Protein AF-A0A9C8WHP4-F1 (afdb_monomer_lite)

Foldseek 3Di:
DQAPLCDPLLQVLCVVVVNPALVSLLPDDLVVSCVSSVADPPRDDDSVSSNVSSVVVNVD

Radius of gyration: 10.37 Å; chains: 1; bounding box: 31×20×21 Å

Secondary structure (DSSP, 8-state):
--STT--HHHHHHHHHTT--SHHHHHHS-HHHHHHHHT--TTS---HHHHHHHHHHHHT-

Structure (mmCIF, N/CA/C/O backbone):
data_AF-A0A9C8WHP4-F1
#
_entry.id   AF-A0A9C8WHP4-F1
#
loop_
_atom_site.group_PDB
_atom_site.id
_atom_site.type_symbol
_atom_site.label_atom_id
_atom_site.label_alt_id
_atom_site.label_comp_id
_atom_site.label_asym_id
_atom_site.label_entity_id
_atom_site.label_seq_id
_atom_site.pdbx_PDB_ins_code
_atom_site.Cartn_x
_atom_site.Cartn_y
_atom_site.Cartn_z
_atom_site.occupancy
_atom_site.B_iso_or_equiv
_atom_site.auth_seq_id
_atom_site.auth_comp_id
_atom_site.auth_asym_id
_atom_site.auth_atom_id
_atom_site.pdbx_PDB_model_num
ATOM 1 N N . GLU A 1 1 ? 0.252 -0.392 -15.776 1.00 56.53 1 GLU A N 1
ATOM 2 C CA . GLU A 1 1 ? 0.009 -0.075 -14.350 1.00 56.53 1 GLU A CA 1
ATOM 3 C C . GLU A 1 1 ? -1.081 0.982 -14.277 1.00 56.53 1 GLU A C 1
ATOM 5 O O . GLU A 1 1 ? -0.950 1.982 -14.967 1.00 56.53 1 GLU A O 1
ATOM 10 N N . VAL A 1 2 ? -2.184 0.727 -13.565 1.00 76.50 2 VAL A N 1
ATOM 11 C CA . VAL A 1 2 ? -3.342 1.649 -13.528 1.00 76.50 2 VAL A CA 1
ATOM 12 C C . VAL A 1 2 ? -3.139 2.781 -12.509 1.00 76.50 2 VAL A C 1
ATOM 14 O O . VAL A 1 2 ? -3.630 3.880 -12.721 1.00 76.50 2 VAL A O 1
ATOM 17 N N . ILE A 1 3 ? -2.358 2.534 -11.452 1.00 84.38 3 ILE A N 1
ATOM 18 C CA . ILE A 1 3 ? -1.958 3.528 -10.448 1.00 84.38 3 ILE A CA 1
ATOM 19 C C . ILE A 1 3 ? -0.444 3.688 -10.512 1.00 84.38 3 ILE A C 1
ATOM 21 O O . ILE A 1 3 ? 0.290 2.690 -10.526 1.00 84.38 3 ILE A O 1
ATOM 25 N N . ARG A 1 4 ? 0.037 4.932 -10.557 1.00 84.75 4 ARG A N 1
ATOM 26 C CA . ARG A 1 4 ? 1.472 5.208 -10.695 1.00 84.75 4 ARG A CA 1
ATOM 27 C C . ARG A 1 4 ? 2.215 4.836 -9.410 1.00 84.75 4 ARG A C 1
ATOM 29 O O . ARG A 1 4 ? 1.834 5.227 -8.312 1.00 84.75 4 ARG A O 1
ATOM 36 N N . GLY A 1 5 ? 3.295 4.067 -9.549 1.00 85.69 5 GLY A N 1
ATOM 37 C CA . GLY A 1 5 ? 4.109 3.607 -8.419 1.00 85.69 5 GLY A CA 1
ATOM 38 C C . GLY A 1 5 ? 3.653 2.283 -7.794 1.00 85.69 5 GLY A C 1
ATOM 39 O O . GLY A 1 5 ? 4.379 1.741 -6.960 1.00 85.69 5 G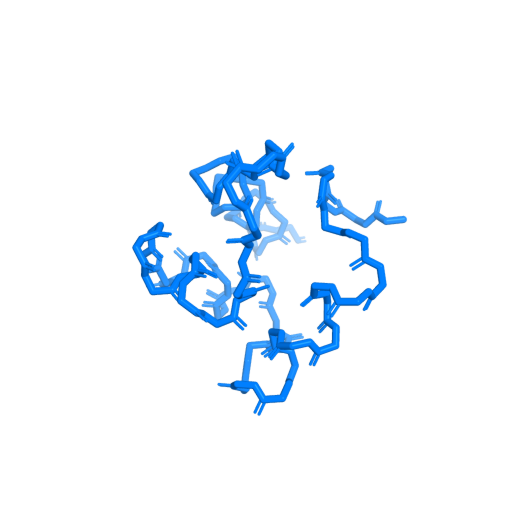LY A O 1
ATOM 40 N N . ILE A 1 6 ? 2.519 1.712 -8.223 1.00 90.00 6 ILE A N 1
ATOM 41 C CA . ILE A 1 6 ? 2.140 0.338 -7.864 1.00 90.00 6 ILE A CA 1
ATOM 42 C C . ILE A 1 6 ? 2.667 -0.631 -8.926 1.00 90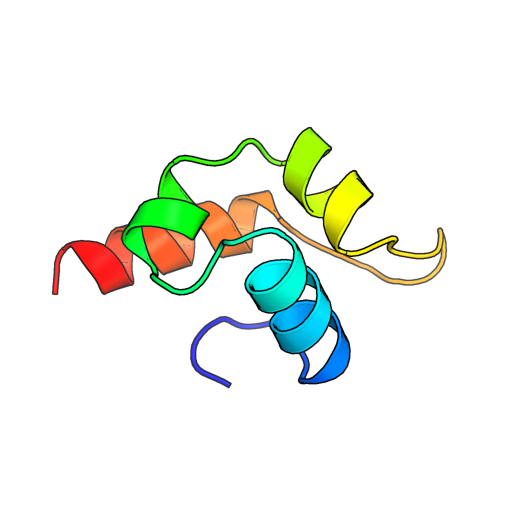.00 6 ILE A C 1
ATOM 44 O O . ILE A 1 6 ? 1.959 -1.030 -9.851 1.00 90.00 6 ILE A O 1
ATOM 48 N N . GLY A 1 7 ? 3.911 -1.068 -8.733 1.00 88.88 7 GLY A N 1
ATOM 49 C CA . GLY A 1 7 ? 4.497 -2.144 -9.528 1.00 88.88 7 GLY A CA 1
ATOM 50 C C . GLY A 1 7 ? 3.860 -3.518 -9.244 1.00 88.88 7 GLY A C 1
ATOM 51 O O . GLY A 1 7 ? 3.164 -3.700 -8.236 1.00 88.88 7 GLY A O 1
ATOM 52 N N . PRO A 1 8 ? 4.148 -4.541 -10.072 1.00 89.69 8 PRO A N 1
ATOM 53 C CA . PRO A 1 8 ? 3.524 -5.869 -9.986 1.00 89.69 8 PRO A CA 1
ATOM 54 C C . PRO A 1 8 ? 3.675 -6.537 -8.610 1.00 89.69 8 PRO A C 1
ATOM 56 O O . PRO A 1 8 ? 2.733 -7.160 -8.124 1.00 89.69 8 PRO A O 1
ATOM 59 N N . LYS A 1 9 ? 4.816 -6.339 -7.937 1.00 90.38 9 LYS A N 1
ATOM 60 C CA . LYS A 1 9 ? 5.089 -6.878 -6.593 1.00 90.38 9 LYS A CA 1
ATOM 61 C C . LYS A 1 9 ? 4.209 -6.255 -5.507 1.00 90.38 9 LYS A C 1
ATOM 63 O O . LYS A 1 9 ? 3.761 -6.954 -4.603 1.00 90.38 9 LYS A O 1
ATOM 68 N N . PHE A 1 10 ? 3.963 -4.947 -5.579 1.00 91.88 10 PHE A N 1
ATOM 69 C CA . PHE A 1 10 ? 3.062 -4.270 -4.645 1.00 91.88 10 PHE A CA 1
ATOM 70 C C . PHE A 1 10 ? 1.615 -4.644 -4.932 1.00 91.88 10 PHE A C 1
ATOM 72 O O . PHE A 1 10 ? 0.896 -4.990 -4.002 1.00 91.88 10 PHE A O 1
ATOM 79 N N . ALA A 1 11 ? 1.224 -4.701 -6.207 1.00 91.56 11 ALA A N 1
ATOM 80 C CA . ALA A 1 11 ? -0.101 -5.167 -6.598 1.00 91.56 11 ALA A CA 1
ATOM 81 C C . ALA A 1 11 ? -0.385 -6.590 -6.085 1.00 91.56 11 ALA A C 1
ATOM 83 O O . ALA A 1 11 ? -1.486 -6.872 -5.624 1.00 91.56 11 ALA A O 1
ATOM 84 N N . GLU A 1 12 ? 0.599 -7.491 -6.120 1.00 92.75 12 GLU A N 1
ATOM 85 C CA . GLU A 1 12 ? 0.452 -8.841 -5.570 1.00 92.75 12 GLU A CA 1
ATOM 86 C C . GLU A 1 12 ? 0.271 -8.848 -4.050 1.00 92.75 12 GLU A C 1
ATOM 88 O O . GLU A 1 12 ? -0.626 -9.524 -3.548 1.00 92.75 12 GLU A O 1
ATOM 93 N N . ARG A 1 13 ? 1.057 -8.047 -3.322 1.00 93.50 13 ARG A N 1
ATOM 94 C CA . ARG A 1 13 ? 0.919 -7.891 -1.865 1.00 93.50 13 ARG A CA 1
ATOM 95 C C . ARG A 1 13 ? -0.449 -7.333 -1.478 1.00 93.50 13 ARG A C 1
ATOM 97 O O . ARG A 1 13 ? -1.099 -7.898 -0.606 1.00 93.50 13 ARG A O 1
ATOM 104 N N . LEU A 1 14 ? -0.911 -6.297 -2.178 1.00 93.50 14 LEU A N 1
ATOM 105 C CA . LEU A 1 14 ? -2.242 -5.712 -1.996 1.00 93.50 14 LEU A CA 1
ATOM 106 C C . LEU A 1 14 ? -3.343 -6.756 -2.239 1.00 93.50 14 LEU A C 1
ATOM 108 O O . LEU A 1 14 ? -4.199 -6.958 -1.382 1.00 93.50 14 LEU A O 1
ATOM 112 N N . ARG A 1 15 ? -3.266 -7.512 -3.344 1.00 92.88 15 ARG A N 1
ATOM 113 C CA . ARG A 1 15 ? -4.223 -8.595 -3.638 1.00 92.88 15 ARG A CA 1
ATOM 114 C C . ARG A 1 15 ? -4.207 -9.712 -2.595 1.00 92.88 15 ARG A C 1
ATOM 116 O O . ARG A 1 15 ? -5.260 -10.295 -2.331 1.00 92.88 15 ARG A O 1
ATOM 123 N N . SER A 1 16 ? -3.032 -10.032 -2.052 1.00 93.75 16 SER A N 1
ATOM 124 C CA . SER A 1 16 ? -2.858 -11.024 -0.985 1.00 93.75 16 SER A CA 1
ATOM 125 C C . SER A 1 16 ? -3.485 -10.548 0.330 1.00 93.75 16 SER A C 1
ATOM 127 O O . SER A 1 16 ? -4.115 -11.335 1.028 1.00 93.75 16 SER A O 1
ATOM 129 N N . ALA A 1 17 ? -3.419 -9.243 0.606 1.00 93.12 17 ALA A N 1
ATOM 130 C CA . ALA A 1 1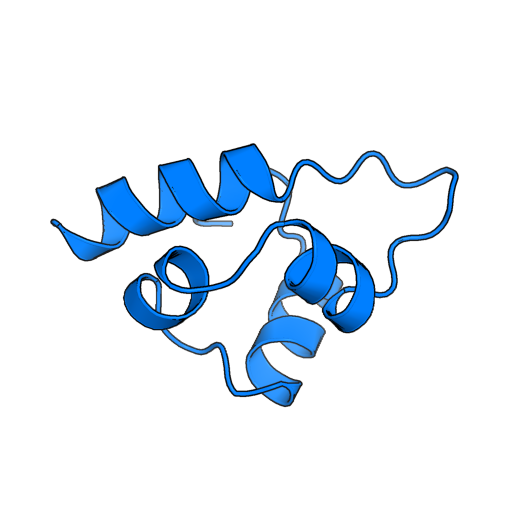7 ? -4.100 -8.599 1.729 1.00 93.12 17 ALA A CA 1
ATOM 131 C C . ALA A 1 17 ? -5.616 -8.393 1.514 1.00 93.12 17 ALA A C 1
ATOM 133 O O . ALA A 1 17 ? -6.284 -7.832 2.370 1.00 93.12 17 ALA A O 1
ATOM 134 N N . GLY A 1 18 ? -6.177 -8.841 0.384 1.00 93.44 18 GLY A N 1
ATOM 135 C CA . GLY A 1 18 ? -7.605 -8.705 0.071 1.00 93.44 18 GLY A CA 1
ATOM 136 C C . GLY A 1 18 ? -7.979 -7.435 -0.700 1.00 93.44 18 GLY A C 1
ATOM 137 O O . GLY A 1 18 ? -9.112 -7.318 -1.164 1.00 93.44 18 GLY A O 1
ATOM 138 N N . ILE A 1 19 ? -7.027 -6.533 -0.949 1.00 94.81 19 ILE A N 1
ATOM 139 C CA . ILE A 1 19 ? -7.235 -5.300 -1.715 1.00 94.81 19 ILE A CA 1
ATOM 140 C C . ILE A 1 19 ? -7.174 -5.629 -3.210 1.00 94.81 19 ILE A C 1
ATOM 142 O O . ILE A 1 19 ? -6.110 -5.674 -3.834 1.00 94.81 19 ILE A O 1
ATOM 146 N N . ARG A 1 20 ? -8.341 -5.931 -3.785 1.00 92.50 20 ARG A N 1
ATOM 147 C CA . ARG A 1 20 ? -8.485 -6.351 -5.193 1.00 92.50 20 ARG A CA 1
ATOM 148 C C . ARG A 1 20 ? -9.206 -5.335 -6.072 1.00 92.50 20 ARG A C 1
ATOM 150 O O . ARG A 1 20 ? -9.192 -5.486 -7.290 1.00 92.50 20 ARG A O 1
ATOM 157 N N . THR A 1 21 ? -9.820 -4.324 -5.471 1.00 92.56 21 THR A N 1
ATOM 158 C CA . THR A 1 21 ? -10.592 -3.286 -6.157 1.00 92.56 21 THR A CA 1
ATOM 159 C C . THR A 1 21 ? -10.030 -1.907 -5.833 1.00 92.56 21 THR A C 1
ATOM 161 O O . THR A 1 21 ? -9.366 -1.720 -4.811 1.00 92.56 21 THR A O 1
ATOM 164 N N . PHE A 1 22 ? -10.298 -0.933 -6.707 1.00 93.06 22 PHE A N 1
ATOM 165 C CA . PHE A 1 22 ? -9.937 0.461 -6.445 1.00 93.06 22 PHE A CA 1
ATOM 166 C C . PHE A 1 22 ? -10.676 1.013 -5.225 1.00 93.06 22 PHE A C 1
ATOM 168 O O . PHE A 1 22 ? -10.077 1.732 -4.440 1.00 93.06 22 PHE A O 1
ATOM 175 N N . ASP A 1 23 ? -11.925 0.596 -5.014 1.00 93.56 23 ASP A N 1
ATOM 176 C CA . ASP A 1 23 ? -12.722 0.969 -3.844 1.00 93.56 23 ASP A CA 1
ATOM 177 C C . ASP A 1 23 ? -12.079 0.488 -2.530 1.00 93.56 23 ASP A C 1
ATOM 179 O O . ASP A 1 23 ? -11.846 1.278 -1.618 1.00 93.56 23 ASP A O 1
ATOM 183 N N . ALA A 1 24 ? -11.642 -0.779 -2.485 1.00 94.19 24 ALA A N 1
ATOM 184 C CA . ALA A 1 24 ? -10.919 -1.318 -1.336 1.00 94.19 24 ALA A CA 1
ATOM 185 C C . ALA A 1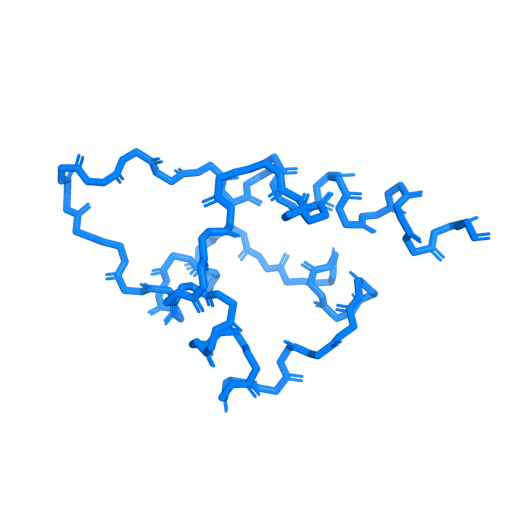 24 ? -9.607 -0.562 -1.091 1.00 94.19 24 ALA A C 1
ATOM 187 O O . ALA A 1 24 ? -9.283 -0.242 0.044 1.00 94.19 24 ALA A O 1
ATOM 188 N N . LEU A 1 25 ? -8.863 -0.230 -2.150 1.00 94.06 25 LEU A N 1
ATOM 189 C CA . LEU A 1 25 ? -7.618 0.528 -2.020 1.00 94.06 25 LEU A CA 1
ATOM 190 C C . LEU A 1 25 ? -7.861 1.971 -1.543 1.00 94.06 25 LEU A C 1
ATOM 192 O O . LEU A 1 25 ? -7.057 2.513 -0.794 1.00 94.06 25 LEU A O 1
ATOM 196 N N . ALA A 1 26 ? -8.963 2.588 -1.967 1.00 94.75 26 ALA A N 1
ATOM 197 C CA . ALA A 1 26 ? -9.373 3.940 -1.596 1.00 94.75 26 ALA A CA 1
ATOM 198 C C . ALA A 1 26 ? -9.883 4.066 -0.148 1.00 94.75 26 ALA A C 1
ATOM 200 O O . ALA A 1 26 ? -9.866 5.173 0.415 1.00 94.75 26 ALA A O 1
ATOM 201 N N . ALA A 1 27 ? -10.365 2.956 0.414 1.00 94.50 27 ALA A N 1
ATOM 202 C CA . ALA A 1 27 ? -10.848 2.841 1.785 1.00 94.50 27 ALA A CA 1
ATOM 203 C C . ALA A 1 27 ? -9.720 2.614 2.810 1.00 94.50 27 ALA A C 1
ATOM 205 O O . ALA A 1 27 ? -9.939 2.794 4.006 1.00 94.50 27 ALA A O 1
ATOM 206 N N . GLU A 1 28 ? -8.524 2.241 2.354 1.00 95.19 28 GLU A N 1
ATOM 207 C CA . GLU A 1 28 ? -7.378 1.962 3.219 1.00 95.19 28 GLU A CA 1
ATOM 208 C C . GLU A 1 28 ? -6.622 3.217 3.664 1.00 95.19 28 GLU A C 1
ATOM 210 O O . GLU A 1 28 ? -6.715 4.290 3.058 1.00 95.19 28 GLU A O 1
ATOM 215 N N . THR A 1 29 ? -5.828 3.074 4.729 1.00 94.25 29 THR A N 1
ATOM 216 C CA . THR A 1 29 ? -4.964 4.149 5.232 1.00 94.25 29 THR A CA 1
ATOM 217 C C . THR A 1 29 ? -3.560 4.077 4.630 1.00 94.25 29 THR A C 1
ATOM 219 O O . THR A 1 29 ? -3.056 2.985 4.338 1.00 94.25 29 THR A O 1
ATOM 222 N N . PRO A 1 30 ? -2.868 5.220 4.465 1.00 92.75 30 PRO A N 1
ATOM 223 C CA . PRO A 1 30 ? -1.501 5.220 3.962 1.00 92.75 30 PRO A CA 1
ATOM 224 C C . PRO A 1 30 ? -0.546 4.353 4.787 1.00 92.75 30 PRO A C 1
ATOM 226 O O . PRO A 1 30 ? 0.352 3.717 4.234 1.00 92.75 30 PRO A O 1
ATOM 229 N N . GLU A 1 31 ? -0.732 4.314 6.104 1.00 91.25 31 GLU A N 1
ATOM 230 C CA . GLU A 1 31 ? 0.061 3.523 7.047 1.00 91.25 31 GLU A CA 1
ATOM 231 C C . GLU A 1 31 ? -0.134 2.029 6.789 1.00 91.25 31 GLU A C 1
ATOM 233 O O . GLU A 1 31 ? 0.845 1.314 6.565 1.00 91.25 31 GLU A O 1
ATOM 238 N N . HIS A 1 32 ? -1.387 1.577 6.701 1.00 92.69 32 HIS A N 1
ATOM 239 C CA . HIS A 1 32 ? -1.703 0.174 6.445 1.00 92.69 32 HIS A CA 1
ATOM 240 C C . HIS A 1 32 ? -1.184 -0.277 5.073 1.00 92.69 32 HIS A C 1
ATOM 242 O O . HIS A 1 32 ? -0.590 -1.348 4.939 1.00 92.69 32 HIS A O 1
ATOM 248 N N . LEU A 1 33 ? -1.291 0.573 4.048 1.00 92.88 33 LEU A N 1
ATOM 249 C CA . LEU A 1 33 ? -0.728 0.267 2.734 1.00 92.88 33 LEU A CA 1
ATOM 250 C C . LEU A 1 33 ? 0.797 0.114 2.776 1.00 92.88 33 LEU A C 1
ATOM 252 O O . LEU A 1 33 ? 1.317 -0.800 2.133 1.00 92.88 33 LEU A O 1
ATOM 256 N N . ARG A 1 34 ? 1.524 0.941 3.545 1.00 91.31 34 ARG A N 1
ATOM 257 C CA . ARG A 1 34 ? 2.985 0.787 3.727 1.00 91.31 34 ARG A CA 1
ATOM 258 C C . ARG A 1 34 ? 3.330 -0.546 4.389 1.00 91.31 34 ARG A C 1
ATOM 260 O O . ARG A 1 34 ? 4.290 -1.196 3.965 1.00 91.31 34 ARG A O 1
ATOM 267 N N . GLU A 1 35 ? 2.536 -0.971 5.368 1.00 92.00 35 GLU A N 1
ATOM 268 C CA . GLU A 1 35 ? 2.701 -2.262 6.045 1.00 92.00 35 GLU A CA 1
ATOM 269 C C . GLU A 1 35 ? 2.446 -3.443 5.100 1.00 92.00 35 GLU A C 1
ATOM 271 O O . GLU A 1 35 ? 3.281 -4.348 4.999 1.00 92.00 35 GLU A O 1
A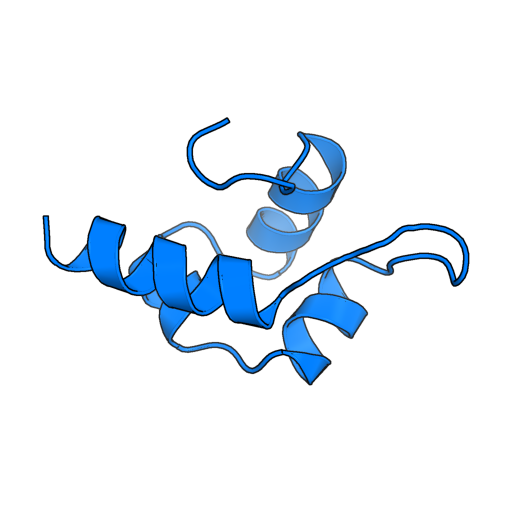TOM 276 N N . ILE A 1 36 ? 1.351 -3.408 4.333 1.00 93.38 36 ILE A N 1
ATOM 277 C CA . ILE A 1 36 ? 1.000 -4.453 3.359 1.00 93.38 36 ILE A CA 1
ATOM 278 C C . ILE A 1 36 ? 2.067 -4.554 2.275 1.00 93.38 36 ILE A C 1
ATOM 280 O O . ILE A 1 36 ? 2.574 -5.641 1.967 1.00 93.38 36 ILE A O 1
ATOM 284 N N . VAL A 1 37 ? 2.430 -3.416 1.680 1.00 91.62 37 VAL A N 1
ATOM 285 C CA . VAL A 1 37 ? 3.396 -3.408 0.585 1.00 91.62 37 VAL A CA 1
ATOM 286 C C . VAL A 1 37 ? 4.818 -3.624 1.068 1.00 91.62 37 VAL A C 1
ATOM 288 O O . VAL A 1 37 ? 5.677 -3.795 0.207 1.00 91.62 37 VAL A O 1
ATOM 291 N N . ARG A 1 38 ? 5.074 -3.672 2.388 1.00 89.88 38 ARG A N 1
ATOM 292 C CA . ARG A 1 38 ? 6.395 -3.866 3.014 1.00 89.88 38 ARG A CA 1
ATOM 293 C C . ARG A 1 38 ? 7.479 -3.106 2.256 1.00 89.88 38 ARG A C 1
ATOM 295 O O . ARG A 1 38 ? 8.433 -3.714 1.749 1.00 89.88 38 ARG A O 1
ATOM 302 N N . ALA A 1 39 ? 7.234 -1.814 2.060 1.00 84.19 39 ALA A N 1
ATOM 303 C CA . ALA A 1 39 ? 8.150 -0.948 1.341 1.00 84.19 39 ALA A CA 1
ATOM 304 C C . ALA A 1 39 ? 9.439 -0.813 2.148 1.00 84.19 39 ALA A C 1
ATOM 306 O O . ALA A 1 39 ? 9.408 -0.539 3.345 1.00 84.19 39 ALA A O 1
ATOM 307 N N . GLN A 1 40 ? 10.573 -1.037 1.495 1.00 85.19 40 GLN A N 1
ATOM 308 C CA . GLN A 1 40 ? 11.868 -0.790 2.113 1.00 85.19 40 GLN A CA 1
ATOM 309 C C . GLN A 1 40 ? 12.121 0.713 2.219 1.00 85.19 40 GLN A C 1
ATOM 311 O O . GLN A 1 40 ? 11.610 1.481 1.410 1.00 85.19 40 GLN A O 1
ATOM 316 N N . SER A 1 41 ? 12.980 1.136 3.145 1.00 79.56 41 SER A N 1
ATOM 317 C CA . SER A 1 41 ? 13.271 2.558 3.390 1.00 79.56 41 SER A CA 1
ATOM 318 C C . SER A 1 41 ? 13.802 3.310 2.160 1.00 79.56 41 SER A C 1
ATOM 320 O O . SER A 1 41 ? 13.658 4.523 2.066 1.00 79.56 41 SER A O 1
ATOM 322 N N . TRP A 1 42 ? 14.413 2.597 1.207 1.00 84.56 42 TRP A N 1
ATOM 323 C CA . TRP A 1 42 ? 14.898 3.148 -0.065 1.00 84.56 42 TRP A CA 1
ATOM 324 C C . TRP A 1 42 ? 13.832 3.170 -1.172 1.00 84.56 42 TRP A C 1
ATOM 326 O O . TRP A 1 42 ? 14.030 3.803 -2.208 1.00 84.56 42 TRP A O 1
ATOM 336 N N . GLN A 1 43 ? 12.707 2.474 -0.991 1.00 85.62 43 GLN A N 1
ATOM 337 C CA . GLN A 1 43 ? 11.594 2.489 -1.932 1.00 85.62 43 GLN A CA 1
ATOM 338 C C . GLN A 1 43 ? 10.718 3.700 -1.637 1.00 85.62 43 GLN A C 1
ATOM 340 O O . GLN A 1 43 ? 9.995 3.735 -0.643 1.00 85.62 43 GLN A O 1
ATOM 345 N N . LYS A 1 44 ? 10.748 4.683 -2.535 1.00 83.81 44 LYS A N 1
ATOM 346 C CA . LYS A 1 44 ? 9.834 5.819 -2.465 1.00 83.81 44 LYS A CA 1
ATOM 347 C C . LYS A 1 44 ? 8.421 5.345 -2.820 1.00 83.81 44 LYS A C 1
ATOM 349 O O . LYS A 1 44 ? 8.086 5.204 -3.993 1.00 83.81 44 LYS A O 1
ATOM 354 N N . VAL A 1 45 ? 7.627 5.038 -1.796 1.00 89.25 45 VAL A N 1
ATOM 355 C CA . VAL A 1 45 ? 6.202 4.723 -1.928 1.00 89.25 45 VAL A CA 1
ATOM 356 C C . VAL A 1 45 ? 5.372 5.916 -1.489 1.00 89.25 45 VAL A C 1
ATOM 358 O O . VAL A 1 45 ? 5.653 6.541 -0.467 1.00 89.25 45 VAL A O 1
ATOM 361 N N . GLU A 1 46 ? 4.326 6.206 -2.254 1.00 91.88 46 GLU A N 1
ATOM 362 C CA . GLU A 1 46 ? 3.416 7.323 -2.006 1.00 91.88 46 GLU A CA 1
ATOM 363 C C . GLU A 1 46 ? 1.983 6.777 -1.889 1.00 91.88 46 GLU A C 1
ATOM 365 O O . GLU A 1 46 ? 1.179 6.940 -2.806 1.00 91.88 46 GLU A O 1
ATOM 370 N N . PRO A 1 47 ? 1.643 6.084 -0.783 1.00 92.56 47 PRO A N 1
ATOM 371 C CA . PRO A 1 47 ? 0.329 5.461 -0.632 1.00 92.56 47 PRO A CA 1
ATOM 372 C C . PRO A 1 47 ? -0.822 6.469 -0.655 1.00 92.56 47 PRO A C 1
ATOM 374 O O . PRO A 1 47 ? -1.918 6.139 -1.082 1.00 92.56 47 PRO A O 1
ATOM 377 N N . GLU A 1 48 ? -0.571 7.709 -0.238 1.00 93.81 48 GLU A N 1
ATOM 378 C CA . GLU A 1 48 ? -1.532 8.812 -0.338 1.00 93.81 48 GLU A CA 1
ATOM 379 C C . GLU A 1 48 ? -1.918 9.092 -1.796 1.00 93.81 48 GLU A C 1
ATOM 381 O O . GLU A 1 48 ? -3.097 9.270 -2.106 1.00 93.81 48 GLU A O 1
ATOM 386 N N . VAL A 1 49 ? -0.940 9.054 -2.709 1.00 93.56 49 VAL A N 1
ATOM 387 C CA . VAL A 1 49 ? -1.176 9.183 -4.154 1.00 93.56 49 VAL A CA 1
ATOM 388 C C . VAL A 1 49 ? -1.961 7.980 -4.660 1.00 93.56 49 VAL A C 1
ATOM 390 O O . VAL A 1 49 ? -2.900 8.148 -5.436 1.00 93.56 49 VAL A O 1
ATOM 393 N N . TRP A 1 50 ? -1.634 6.778 -4.180 1.00 93.81 50 TRP A N 1
ATOM 394 C CA . TRP A 1 50 ? -2.360 5.564 -4.547 1.00 93.81 50 TRP A CA 1
ATOM 395 C C . TRP A 1 50 ? -3.829 5.622 -4.140 1.00 93.81 50 TRP A C 1
ATOM 397 O O . TRP A 1 50 ? -4.683 5.326 -4.966 1.00 93.81 50 TRP A O 1
ATOM 407 N N . ILE A 1 51 ? -4.126 6.042 -2.909 1.00 94.50 51 ILE A N 1
ATOM 408 C CA . ILE A 1 51 ? -5.495 6.198 -2.397 1.00 94.50 51 ILE A CA 1
ATOM 409 C C . ILE A 1 51 ? -6.249 7.253 -3.210 1.00 94.50 51 ILE A C 1
ATOM 411 O O . ILE A 1 51 ? -7.381 7.018 -3.633 1.00 94.50 51 ILE A O 1
ATOM 415 N N . ALA A 1 52 ? -5.627 8.406 -3.467 1.00 93.88 52 ALA A N 1
ATOM 416 C CA . ALA A 1 52 ? -6.249 9.478 -4.239 1.00 93.88 52 ALA A CA 1
ATOM 417 C C . ALA A 1 52 ? -6.557 9.054 -5.686 1.00 93.88 52 ALA A C 1
ATOM 419 O O . ALA A 1 52 ? -7.622 9.374 -6.217 1.00 93.88 52 ALA A O 1
ATOM 420 N N . GLU A 1 53 ? -5.646 8.324 -6.331 1.00 93.94 53 GLU A N 1
ATOM 421 C CA . GLU A 1 53 ? -5.841 7.814 -7.690 1.00 93.94 53 GLU A CA 1
ATOM 422 C C . GLU A 1 53 ? -6.859 6.664 -7.715 1.00 93.94 53 GLU A C 1
ATOM 424 O O . GLU A 1 53 ? -7.725 6.637 -8.588 1.00 93.94 53 GLU A O 1
ATOM 429 N N . ALA A 1 54 ? -6.841 5.783 -6.711 1.00 94.12 54 ALA A N 1
ATOM 430 C CA . ALA A 1 54 ? -7.836 4.731 -6.532 1.00 94.12 54 ALA A CA 1
ATOM 431 C C . ALA A 1 54 ? -9.25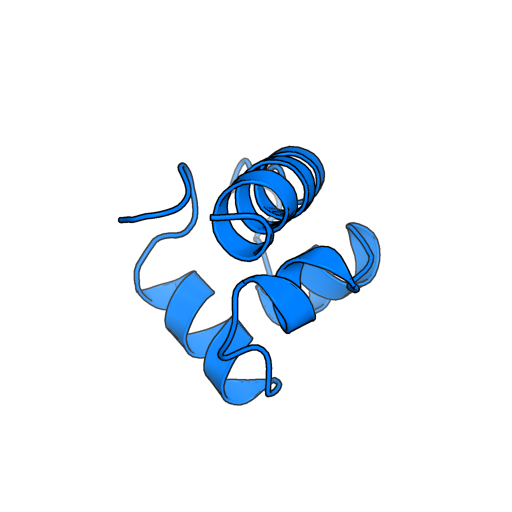6 5.296 -6.380 1.00 94.12 54 ALA A C 1
ATOM 433 O O . ALA A 1 54 ? -10.164 4.793 -7.032 1.00 94.12 54 ALA A O 1
ATOM 434 N N . ARG A 1 55 ? -9.449 6.381 -5.614 1.00 93.31 55 ARG A N 1
ATOM 435 C CA . ARG A 1 55 ? -10.757 7.062 -5.498 1.00 93.31 55 ARG A CA 1
ATOM 436 C C . ARG A 1 55 ? -11.277 7.534 -6.851 1.00 93.31 55 ARG A C 1
ATOM 438 O O . ARG A 1 55 ? -12.391 7.200 -7.232 1.00 93.31 55 ARG A O 1
ATOM 445 N N . ARG A 1 56 ? -10.432 8.221 -7.625 1.00 92.81 56 ARG A N 1
ATOM 446 C CA . ARG A 1 56 ? -10.793 8.690 -8.977 1.00 92.81 56 ARG A CA 1
ATOM 447 C C . ARG A 1 56 ? -11.141 7.551 -9.933 1.00 92.81 56 ARG A C 1
ATOM 449 O O . ARG A 1 56 ? -11.921 7.750 -10.855 1.00 92.81 56 ARG A O 1
ATOM 456 N N . LEU A 1 57 ? -10.512 6.389 -9.762 1.00 90.81 57 LEU A N 1
ATOM 457 C CA . LEU A 1 57 ? -10.767 5.200 -10.575 1.00 90.81 57 LEU A CA 1
ATOM 458 C C . LEU A 1 57 ? -12.000 4.420 -10.109 1.00 90.81 57 LEU A C 1
ATOM 460 O O . LEU A 1 57 ? -12.624 3.770 -10.935 1.00 90.81 57 LEU A O 1
ATOM 464 N N . ALA A 1 58 ? -12.330 4.464 -8.816 1.00 90.00 58 ALA A N 1
ATOM 465 C CA . ALA A 1 58 ? -13.523 3.836 -8.253 1.00 90.00 58 ALA A CA 1
ATOM 466 C C . ALA A 1 58 ? -14.808 4.594 -8.624 1.00 90.00 58 ALA A C 1
ATOM 468 O O . ALA A 1 58 ? -15.855 3.980 -8.793 1.00 90.00 58 ALA A O 1
ATOM 469 N N . GLU A 1 59 ? -14.717 5.914 -8.793 1.00 85.44 59 GLU A N 1
ATOM 470 C CA . GLU A 1 59 ? -15.822 6.781 -9.231 1.00 85.44 59 GLU A CA 1
ATOM 471 C C . GLU A 1 59 ? -16.120 6.704 -10.743 1.00 85.44 59 GLU A C 1
ATOM 473 O O . GLU A 1 59 ? -17.007 7.409 -11.230 1.00 85.44 59 GLU A O 1
ATOM 478 N N . ARG A 1 60 ? -15.370 5.896 -11.500 1.00 72.25 60 ARG A N 1
ATOM 479 C CA . ARG A 1 60 ? -15.404 5.849 -12.965 1.00 72.25 60 ARG A CA 1
ATOM 480 C C . ARG A 1 60 ? -16.034 4.565 -13.489 1.00 72.25 60 ARG A C 1
ATOM 482 O O . ARG A 1 60 ? -16.757 4.674 -14.504 1.00 72.25 60 ARG A O 1
#

Sequence (60 aa):
EVIRGIGPKFAERLRSAGIRTFDALAAETPEHLREIVRAQSWQKVEPEVWIAEARRLAER

pLDDT: mean 90.05, std 6.35, range [56.53, 95.19]